Protein AF-C9SJ85-F1 (afdb_monomer)

Foldseek 3Di:
DDDDDPPDPDPDDAPDPGDDDADPVRPDDPPPDDDDLVNVQVVVVVCVVLQQFAFDAPVVVSDTDFPCCVVDPSCPRTGDDNVVSNVVVVVPPDDDPPVPDPPDDDD

Secondary structure (DSSP, 8-state):
-PPPP------SPPPTTS-----TTTSS--TTS---HHHHHHHHHHHHHHTSS-EEEEGGGTEEEETTTTTS-HHHHH---HHHHHHHHHTTT----TT--TT----

Sequence (107 aa):
MRAVANDTHSTLVPPDGGPTRLRPNEGLVCGDADVTLADVEMMVASLIAQGLMKGYIAHSSNRFAVLGATKRSPVVAGWPTPWSAIHERKYHEGDVDLEDVPGWVKG

InterPro dom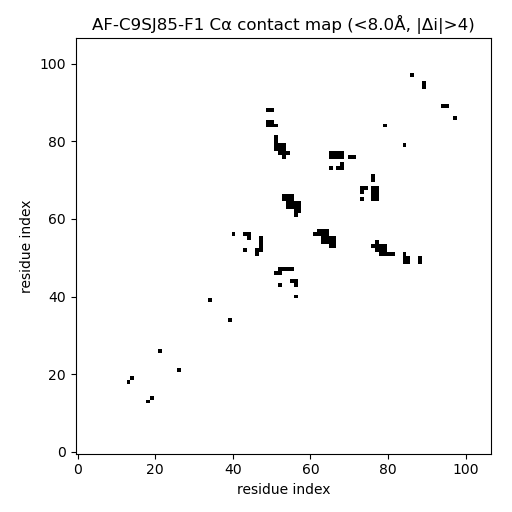ains:
  IPR036388 Winged helix-like DNA-binding domain superfamily [G3DSA:1.10.10.10] (24-77)

Structure (mmCIF, N/CA/C/O backbone):
data_AF-C9SJ85-F1
#
_entry.id   AF-C9SJ85-F1
#
loop_
_atom_site.group_PDB
_atom_site.id
_atom_site.type_symbol
_atom_site.label_atom_id
_atom_site.label_alt_id
_atom_site.label_comp_id
_atom_site.label_asym_id
_atom_site.label_entity_id
_atom_site.label_seq_id
_atom_site.pdbx_PDB_ins_code
_atom_site.Cartn_x
_atom_site.Cartn_y
_atom_site.Cartn_z
_atom_site.occupancy
_atom_site.B_iso_or_equiv
_atom_site.auth_seq_id
_atom_site.auth_comp_id
_atom_site.auth_asym_id
_atom_site.auth_atom_id
_atom_site.pdbx_PDB_model_num
ATOM 1 N N . MET A 1 1 ? 4.111 -24.502 -34.419 1.00 39.53 1 MET A N 1
ATOM 2 C CA . MET A 1 1 ? 4.244 -25.375 -33.230 1.00 39.53 1 MET A CA 1
ATOM 3 C C . MET A 1 1 ? 2.859 -25.843 -32.807 1.00 39.53 1 MET A C 1
ATOM 5 O O . MET A 1 1 ? 2.004 -25.002 -32.566 1.00 39.53 1 MET A O 1
ATOM 9 N N . ARG A 1 2 ? 2.607 -27.156 -32.789 1.00 33.41 2 ARG A N 1
ATOM 10 C CA . ARG A 1 2 ? 1.342 -27.748 -32.323 1.00 33.41 2 ARG A CA 1
ATOM 11 C C . ARG A 1 2 ? 1.489 -27.999 -30.820 1.00 33.41 2 ARG A C 1
ATOM 13 O O . ARG A 1 2 ? 2.383 -28.742 -30.436 1.00 33.41 2 ARG A O 1
ATOM 20 N N . ALA A 1 3 ? 0.682 -27.339 -29.989 1.00 43.03 3 ALA A N 1
ATOM 21 C CA . ALA A 1 3 ? 0.691 -27.582 -28.548 1.00 43.03 3 ALA A CA 1
ATOM 22 C C . ALA A 1 3 ? 0.240 -29.025 -28.283 1.00 43.03 3 ALA A C 1
ATOM 24 O O . ALA A 1 3 ? -0.805 -29.450 -28.781 1.00 43.03 3 ALA A O 1
ATOM 25 N N . VAL A 1 4 ? 1.069 -29.772 -27.560 1.00 43.66 4 VAL A N 1
ATOM 26 C CA . VAL A 1 4 ? 0.769 -31.125 -27.093 1.00 43.66 4 VAL A CA 1
ATOM 27 C C . VAL A 1 4 ? -0.193 -30.972 -25.916 1.00 43.66 4 VAL A C 1
ATOM 29 O O . VAL A 1 4 ? 0.123 -30.261 -24.964 1.00 43.66 4 VAL A O 1
ATOM 32 N N . ALA A 1 5 ? -1.386 -31.558 -26.010 1.00 49.53 5 ALA A N 1
ATOM 33 C CA . ALA A 1 5 ? -2.320 -31.589 -24.892 1.00 49.53 5 ALA A CA 1
ATOM 34 C C . ALA A 1 5 ? -1.737 -32.500 -23.805 1.00 49.53 5 ALA A C 1
ATOM 36 O O . ALA A 1 5 ? -1.379 -33.644 -24.083 1.00 49.53 5 ALA A O 1
ATOM 37 N N . ASN A 1 6 ? -1.585 -31.968 -22.595 1.00 49.94 6 ASN A N 1
ATOM 38 C CA . ASN A 1 6 ? -1.154 -32.742 -21.441 1.00 49.94 6 ASN A CA 1
ATOM 39 C C . ASN A 1 6 ? -2.409 -33.422 -20.868 1.00 49.94 6 ASN A C 1
ATOM 41 O O . ASN A 1 6 ? -3.142 -32.810 -20.096 1.00 49.94 6 ASN A O 1
ATOM 45 N N . ASP A 1 7 ? -2.6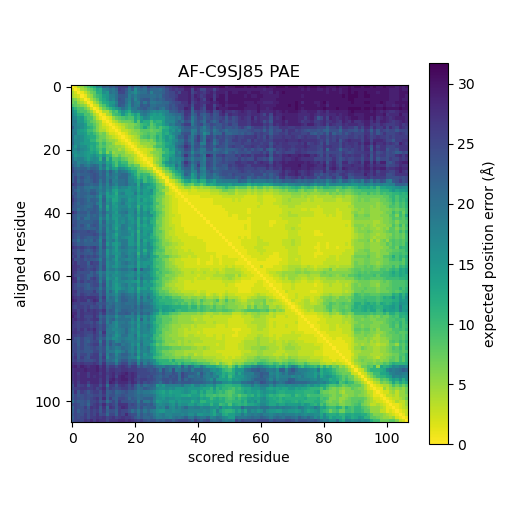97 -34.647 -21.319 1.00 53.56 7 ASP A N 1
ATOM 46 C CA . ASP A 1 7 ? -3.828 -35.481 -20.869 1.00 53.56 7 ASP A CA 1
ATOM 47 C C . ASP A 1 7 ? -3.559 -36.068 -19.471 1.00 53.56 7 ASP A C 1
ATOM 49 O O . ASP A 1 7 ? -3.511 -37.276 -19.244 1.00 53.56 7 ASP A O 1
ATOM 53 N N . THR A 1 8 ? -3.359 -35.189 -18.495 1.00 54.06 8 THR A N 1
ATOM 54 C CA . THR A 1 8 ? -3.380 -35.546 -17.076 1.00 54.06 8 THR A CA 1
ATOM 55 C C . THR A 1 8 ? -4.697 -35.061 -16.492 1.00 54.06 8 THR A C 1
ATOM 57 O O . THR A 1 8 ? -5.004 -33.877 -16.615 1.00 54.06 8 THR A O 1
ATOM 60 N N . HIS A 1 9 ? -5.467 -35.963 -15.871 1.00 55.09 9 HIS A N 1
ATOM 61 C CA . HIS A 1 9 ? -6.718 -35.656 -15.167 1.00 55.09 9 HIS A CA 1
ATOM 62 C C . HIS A 1 9 ? -6.538 -34.407 -14.285 1.00 55.09 9 HIS A C 1
ATOM 64 O O . HIS A 1 9 ? -5.885 -34.460 -13.244 1.00 55.09 9 HIS A O 1
ATOM 70 N N . SER A 1 10 ? -7.075 -33.271 -14.735 1.00 56.97 10 SER A N 1
ATOM 71 C CA . SER A 1 10 ? -6.997 -32.006 -14.006 1.00 56.97 10 SER A CA 1
ATOM 72 C C . SER A 1 10 ? -7.861 -32.097 -12.750 1.00 56.97 10 SER A C 1
ATOM 74 O O . SER A 1 10 ? -9.031 -32.465 -12.829 1.00 56.97 10 SER A O 1
ATOM 76 N N . THR A 1 11 ? -7.294 -31.758 -11.592 1.00 59.75 11 THR A N 1
ATOM 77 C CA . THR A 1 11 ? -8.015 -31.617 -10.314 1.00 59.75 11 THR A CA 1
ATOM 78 C C . THR A 1 11 ? -8.715 -30.266 -10.171 1.00 59.75 11 THR A C 1
ATOM 80 O O . THR A 1 11 ? -9.377 -30.022 -9.165 1.00 59.75 11 THR A O 1
ATOM 83 N N . LEU A 1 12 ? -8.573 -29.377 -11.157 1.00 57.50 12 LEU A N 1
ATOM 84 C CA . LEU A 1 12 ? -9.235 -28.079 -11.166 1.00 57.50 12 LEU A CA 1
ATOM 85 C C . LEU A 1 12 ? -10.671 -28.229 -11.664 1.00 57.50 12 LEU A C 1
ATOM 87 O O . LEU A 1 12 ? -10.920 -28.900 -12.668 1.00 57.50 12 LEU A O 1
ATOM 91 N N . VAL A 1 13 ? -11.603 -27.572 -10.975 1.00 63.62 13 VAL A N 1
ATOM 92 C CA . VAL A 1 13 ? -12.996 -27.476 -11.418 1.00 63.62 13 VAL A CA 1
ATOM 93 C C . VAL A 1 13 ? -13.013 -26.739 -12.765 1.00 63.62 13 VAL A C 1
ATOM 95 O O . VAL A 1 13 ? -12.430 -25.656 -12.861 1.00 63.62 13 VAL A O 1
ATOM 98 N N . PRO A 1 14 ? -13.604 -27.321 -13.826 1.00 64.19 14 PRO A N 1
ATOM 99 C CA . PRO A 1 14 ? -13.718 -26.636 -15.106 1.00 64.19 14 PRO A CA 1
ATOM 100 C C . PRO A 1 14 ? -14.613 -25.394 -14.962 1.00 64.19 14 PRO A C 1
ATOM 102 O O . PRO A 1 14 ? -15.537 -25.415 -14.150 1.00 64.19 14 PRO A O 1
ATOM 105 N N . PRO A 1 15 ? -14.365 -24.329 -15.744 1.00 66.81 15 PRO A N 1
ATOM 106 C CA . PRO A 1 15 ? -15.202 -23.135 -15.704 1.00 66.81 15 PRO A CA 1
ATOM 107 C C . PRO A 1 15 ? -16.627 -23.458 -16.173 1.00 66.81 15 PRO A C 1
ATOM 109 O O . PRO A 1 15 ? -16.839 -24.423 -16.921 1.00 66.81 15 PRO A O 1
ATOM 112 N N . ASP A 1 16 ? -17.598 -22.646 -15.753 1.00 66.31 16 ASP A N 1
ATOM 113 C CA . ASP A 1 16 ? -18.998 -22.792 -16.156 1.00 66.31 16 ASP A CA 1
ATOM 114 C C . ASP A 1 16 ? -19.104 -22.728 -17.691 1.00 66.31 16 ASP A C 1
ATOM 116 O O . ASP A 1 16 ? -18.889 -21.690 -18.313 1.00 66.31 16 ASP A O 1
ATOM 120 N N . GLY A 1 17 ? -19.380 -23.876 -18.323 1.00 74.19 17 GLY A N 1
ATOM 121 C CA . GLY A 1 17 ? -19.399 -24.030 -19.787 1.00 74.19 17 GLY A CA 1
ATOM 122 C C . GLY A 1 17 ? -18.313 -24.940 -20.381 1.00 74.19 17 GLY A C 1
ATOM 123 O O . GLY A 1 17 ? -18.358 -25.227 -21.577 1.00 74.19 17 GLY A O 1
ATOM 124 N N . GLY A 1 18 ? -17.389 -25.466 -19.570 1.00 73.25 18 GLY A N 1
ATOM 125 C CA . GLY A 1 18 ? -16.386 -26.453 -19.988 1.00 73.25 18 GLY A CA 1
ATOM 126 C C . GLY A 1 18 ? -15.046 -25.851 -20.443 1.00 73.25 18 GLY A C 1
ATOM 127 O O . GLY A 1 18 ? -14.818 -24.653 -20.312 1.00 73.25 18 GLY A O 1
ATOM 128 N N . PRO A 1 19 ? -14.101 -26.670 -20.942 1.00 69.06 19 PRO A N 1
ATOM 129 C CA . PRO A 1 19 ? -12.738 -26.223 -21.229 1.00 69.06 19 PRO A CA 1
ATOM 130 C C . PRO A 1 19 ? -12.683 -25.172 -22.351 1.00 69.06 19 PRO A C 1
ATOM 132 O O . PRO A 1 19 ? -12.823 -25.497 -23.531 1.00 69.06 19 PRO A O 1
ATOM 135 N N . THR A 1 20 ? -12.419 -23.914 -21.997 1.00 66.81 20 THR A N 1
ATOM 136 C CA . THR A 1 20 ? -12.277 -22.818 -22.967 1.00 66.81 20 THR A CA 1
ATOM 137 C C . THR A 1 20 ? -10.811 -22.615 -23.338 1.00 66.81 20 THR A C 1
ATOM 139 O O . THR A 1 20 ? -9.948 -22.432 -22.479 1.00 66.81 20 THR A O 1
ATOM 142 N N . ARG A 1 21 ? -10.505 -22.621 -24.641 1.00 65.06 21 ARG A N 1
ATOM 143 C CA . ARG A 1 21 ? -9.169 -22.2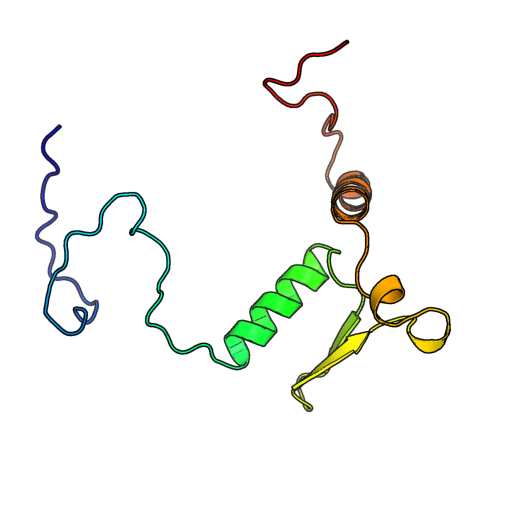77 -25.142 1.00 65.06 21 ARG A CA 1
ATOM 144 C C . ARG A 1 21 ? -8.996 -20.760 -25.128 1.00 65.06 21 ARG A C 1
ATOM 146 O O . ARG A 1 21 ? -9.381 -20.089 -26.081 1.00 65.06 21 ARG A O 1
ATOM 153 N N . LEU A 1 22 ? -8.395 -20.255 -24.058 1.00 65.50 22 LEU A N 1
ATOM 154 C CA . LEU A 1 22 ? -8.077 -18.838 -23.901 1.00 65.50 22 LEU A CA 1
ATOM 155 C C . LEU A 1 22 ? -6.992 -18.415 -24.901 1.00 65.50 22 LEU A C 1
ATOM 157 O O . LEU A 1 22 ? -6.038 -19.154 -25.181 1.00 65.50 22 LEU A O 1
ATOM 161 N N . ARG A 1 23 ? -7.141 -17.220 -25.465 1.00 59.78 23 ARG A N 1
ATOM 162 C CA . ARG A 1 23 ? -6.097 -16.558 -26.253 1.00 59.78 23 ARG A CA 1
ATOM 163 C C . ARG A 1 23 ? -4.944 -16.113 -25.335 1.00 59.78 23 ARG A C 1
ATOM 165 O O . ARG A 1 23 ? -5.130 -15.988 -24.129 1.00 59.78 23 ARG A O 1
ATOM 172 N N . PRO A 1 24 ? -3.745 -15.817 -25.868 1.00 55.69 24 PRO A N 1
ATOM 173 C CA . PRO A 1 24 ? -2.615 -15.346 -25.054 1.00 55.69 24 PRO A CA 1
ATOM 174 C C . PRO A 1 24 ? -2.894 -14.077 -24.229 1.00 55.69 24 PRO A C 1
ATOM 176 O O . PRO A 1 24 ? -2.276 -13.882 -23.193 1.00 55.69 24 PRO A O 1
ATOM 179 N N . ASN A 1 25 ? -3.828 -13.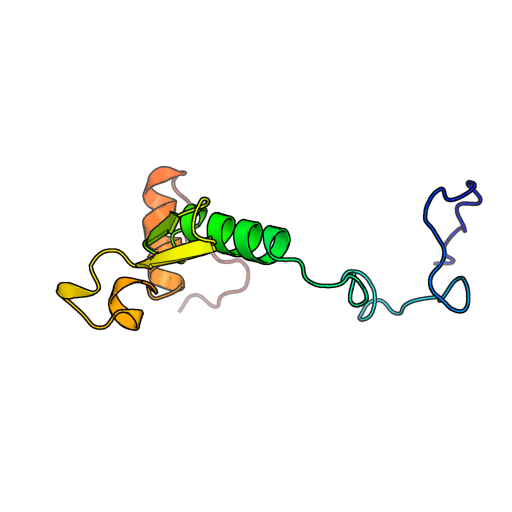231 -24.670 1.00 53.25 25 ASN A N 1
ATOM 180 C CA . ASN A 1 25 ? -4.301 -12.037 -23.957 1.00 53.25 25 ASN A CA 1
ATOM 181 C C . ASN A 1 25 ? -5.461 -12.315 -22.980 1.00 53.25 25 ASN A C 1
ATOM 183 O O . ASN A 1 25 ? -5.935 -11.398 -22.322 1.00 53.25 25 ASN A O 1
ATOM 187 N N . GLU A 1 26 ? -5.932 -13.557 -22.925 1.00 56.66 26 GLU A N 1
ATOM 188 C CA . GLU A 1 26 ? -7.004 -14.042 -22.050 1.00 56.66 26 GLU A CA 1
ATOM 189 C C . GLU A 1 26 ? -6.451 -15.025 -20.997 1.00 56.66 26 GLU A C 1
ATOM 191 O O . GLU A 1 26 ? -7.191 -15.509 -20.150 1.00 56.66 26 GLU A O 1
ATOM 196 N N . GLY A 1 27 ? -5.150 -15.343 -21.041 1.00 54.62 27 GLY A N 1
ATOM 197 C CA . GLY A 1 27 ? -4.482 -16.255 -20.117 1.00 54.62 27 GLY A CA 1
ATOM 198 C C . GLY A 1 27 ? -3.760 -15.505 -18.998 1.00 54.62 27 GLY A C 1
ATOM 199 O O . GLY A 1 2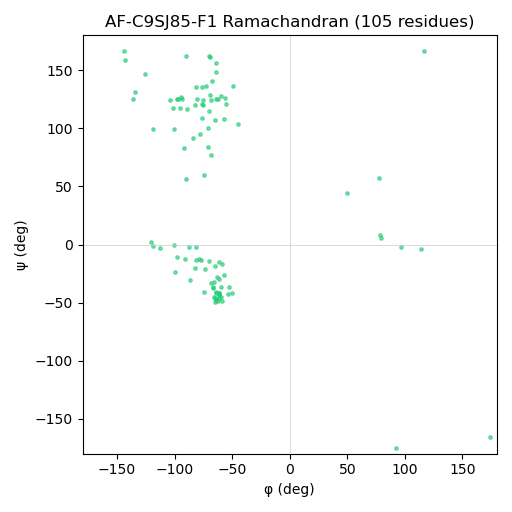7 ? -2.896 -14.681 -19.274 1.00 54.62 27 GLY A O 1
ATOM 200 N N . LEU A 1 28 ? -4.084 -15.862 -17.751 1.00 58.00 28 LEU A N 1
ATOM 201 C CA . LEU A 1 28 ? -3.618 -15.274 -16.483 1.00 58.00 28 LEU A CA 1
ATOM 202 C C . LEU A 1 28 ? -4.268 -13.940 -16.066 1.00 58.00 28 LEU A C 1
ATOM 204 O O . LEU A 1 28 ? -3.596 -12.980 -15.711 1.00 58.00 28 LEU A O 1
ATOM 208 N N . VAL A 1 29 ? -5.593 -13.943 -15.942 1.00 52.56 29 VAL A N 1
ATOM 209 C CA . VAL A 1 29 ? -6.254 -13.386 -14.752 1.00 52.56 29 VAL A CA 1
ATOM 210 C C . VAL A 1 29 ? -7.343 -14.388 -14.386 1.00 52.56 29 VAL A C 1
ATOM 212 O O . VAL A 1 29 ? -8.149 -14.750 -15.239 1.00 52.56 29 VAL A O 1
ATOM 215 N N . CYS A 1 30 ? -7.356 -14.880 -13.148 1.00 53.06 30 CYS A N 1
ATOM 216 C CA . CYS A 1 30 ? -8.533 -15.551 -12.602 1.00 53.06 30 CYS A CA 1
ATOM 217 C C . CYS A 1 30 ? -9.623 -14.477 -12.437 1.00 53.06 30 CYS A C 1
ATOM 219 O O . CYS A 1 30 ? -9.769 -13.902 -11.366 1.00 53.06 30 CYS A O 1
ATOM 221 N N . GLY A 1 31 ? -10.258 -14.084 -13.544 1.00 53.78 31 GLY A N 1
ATOM 222 C CA . GLY A 1 31 ? -11.184 -12.950 -13.604 1.00 53.78 31 GLY A CA 1
ATOM 223 C C . GLY A 1 31 ? -12.567 -13.249 -13.031 1.00 53.78 31 GLY A C 1
ATOM 224 O O . GLY A 1 31 ? -13.310 -12.311 -12.774 1.00 53.78 31 GLY A O 1
ATOM 225 N N . ASP A 1 32 ? -12.873 -14.530 -12.803 1.00 58.22 32 ASP A N 1
ATOM 226 C CA . ASP A 1 32 ? -14.149 -14.997 -12.245 1.00 58.22 32 ASP A CA 1
ATOM 227 C C . ASP A 1 32 ? -14.068 -15.322 -10.744 1.00 58.22 32 ASP A C 1
ATOM 229 O O . ASP A 1 32 ? -15.062 -15.730 -10.148 1.00 58.22 32 ASP A O 1
ATOM 233 N N . ALA A 1 33 ? -12.899 -15.174 -10.105 1.00 65.31 33 ALA A N 1
ATOM 234 C CA . ALA A 1 33 ? -12.818 -15.320 -8.656 1.00 65.31 33 ALA A CA 1
ATOM 235 C C . ALA A 1 33 ? -13.397 -14.079 -7.974 1.00 65.31 33 ALA A C 1
ATOM 237 O O . ALA A 1 33 ? -12.930 -12.959 -8.200 1.00 65.31 33 ALA A O 1
ATOM 238 N N . ASP A 1 34 ? -14.379 -14.296 -7.102 1.00 77.50 34 ASP A N 1
ATOM 239 C CA . ASP A 1 34 ? -14.903 -13.245 -6.240 1.00 77.50 34 ASP A CA 1
ATOM 240 C C . ASP A 1 34 ? -13.770 -12.633 -5.409 1.00 77.50 34 ASP A C 1
ATOM 242 O O . ASP A 1 34 ? -13.039 -13.332 -4.705 1.00 77.50 34 ASP A O 1
ATOM 246 N N . VAL A 1 35 ? -13.639 -11.307 -5.474 1.00 81.88 35 VAL A N 1
ATOM 247 C CA . VAL A 1 35 ? -12.649 -10.574 -4.683 1.00 81.88 35 VAL A CA 1
ATOM 248 C C . VAL A 1 35 ? -13.067 -10.603 -3.217 1.00 81.88 35 VAL A C 1
ATOM 250 O O . VAL A 1 35 ? -14.075 -10.005 -2.830 1.00 81.88 35 VAL A O 1
ATOM 253 N N . THR A 1 36 ? -12.271 -11.261 -2.380 1.00 87.94 36 THR A N 1
ATOM 254 C CA . THR A 1 36 ? -12.501 -11.320 -0.936 1.00 87.94 36 THR A CA 1
ATOM 255 C C . THR A 1 36 ? -11.792 -10.175 -0.208 1.00 87.94 36 THR A C 1
ATOM 257 O O . THR A 1 36 ? -10.851 -9.558 -0.712 1.00 87.94 36 THR A O 1
ATOM 260 N N . LEU A 1 37 ? -12.198 -9.897 1.037 1.00 89.44 37 LEU A N 1
ATOM 261 C CA . LEU A 1 37 ? -11.471 -8.946 1.889 1.00 89.44 37 LEU A CA 1
ATOM 262 C C . LEU A 1 37 ? -10.029 -9.393 2.168 1.00 89.44 37 LEU A C 1
ATOM 264 O O . LEU A 1 37 ? -9.160 -8.538 2.307 1.00 89.44 37 LEU A O 1
ATOM 268 N N . ALA A 1 38 ? -9.768 -10.703 2.200 1.00 89.56 38 ALA A N 1
ATOM 269 C CA . ALA A 1 38 ? -8.418 -11.235 2.360 1.00 89.56 38 ALA A CA 1
ATOM 270 C C . ALA A 1 38 ? -7.537 -10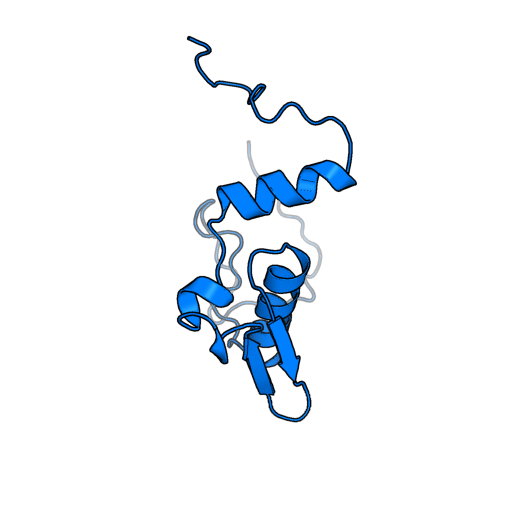.917 1.140 1.00 89.56 38 ALA A C 1
ATOM 272 O O . ALA A 1 38 ? -6.365 -10.585 1.307 1.00 89.56 38 ALA A O 1
ATOM 273 N N . ASP A 1 39 ? -8.106 -10.934 -0.071 1.00 89.38 39 ASP A N 1
ATOM 274 C CA . ASP A 1 39 ? -7.390 -10.538 -1.289 1.00 89.38 39 ASP A CA 1
ATOM 275 C C . ASP A 1 39 ? -7.033 -9.053 -1.253 1.00 89.38 39 ASP A C 1
ATOM 277 O O . ASP A 1 39 ? -5.891 -8.678 -1.520 1.00 89.38 39 ASP A O 1
ATOM 281 N N . VAL A 1 40 ? -7.983 -8.202 -0.852 1.00 92.25 40 VAL A N 1
ATOM 282 C CA . VAL A 1 40 ? -7.736 -6.763 -0.671 1.00 92.25 40 VAL A CA 1
ATOM 283 C C . VAL A 1 40 ? -6.647 -6.532 0.374 1.00 92.25 40 VAL A C 1
ATOM 285 O O . VAL A 1 40 ? -5.730 -5.742 0.150 1.00 92.25 40 VAL A O 1
ATOM 288 N N . GLU A 1 41 ? -6.718 -7.231 1.502 1.00 94.56 41 GLU A N 1
ATOM 289 C CA . GLU A 1 41 ? -5.741 -7.125 2.579 1.00 94.56 41 GLU A CA 1
ATOM 290 C C . GLU A 1 41 ? -4.338 -7.537 2.125 1.00 94.56 41 GLU A C 1
ATOM 292 O O . GLU A 1 41 ? -3.376 -6.806 2.360 1.00 94.56 41 GLU A O 1
ATOM 297 N N . MET A 1 42 ? -4.223 -8.659 1.413 1.00 94.25 42 MET A N 1
ATOM 298 C CA . MET A 1 42 ? -2.971 -9.147 0.839 1.00 94.25 42 MET A CA 1
ATOM 299 C C . MET A 1 42 ? -2.386 -8.152 -0.170 1.00 94.25 42 MET A C 1
ATOM 301 O O . MET A 1 42 ? -1.188 -7.859 -0.127 1.00 94.25 42 MET A O 1
ATOM 305 N N . MET A 1 43 ? -3.223 -7.579 -1.03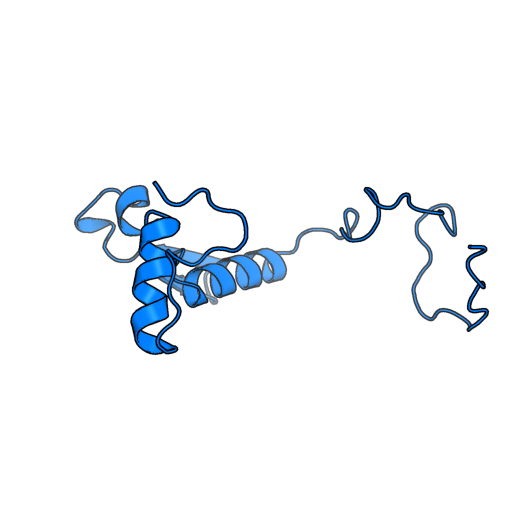9 1.00 94.94 43 MET A N 1
ATOM 306 C CA . MET A 1 43 ? -2.794 -6.551 -1.989 1.00 94.94 43 MET A CA 1
ATOM 307 C C . MET A 1 43 ? -2.280 -5.307 -1.260 1.00 94.94 43 MET A C 1
ATOM 309 O O . MET A 1 43 ? -1.168 -4.853 -1.533 1.00 94.94 43 MET A O 1
ATOM 313 N N . VAL A 1 44 ? -3.015 -4.793 -0.271 1.00 95.88 44 VAL A N 1
ATOM 314 C CA . VAL A 1 44 ? -2.574 -3.642 0.536 1.00 95.88 44 VAL A CA 1
ATOM 315 C C . VAL A 1 44 ? -1.284 -3.962 1.300 1.00 95.88 44 VAL A C 1
ATOM 317 O O . VAL A 1 44 ? -0.370 -3.139 1.320 1.00 95.88 44 VAL A O 1
ATOM 320 N N . ALA A 1 45 ? -1.158 -5.160 1.875 1.00 95.69 45 ALA A N 1
ATOM 321 C CA . ALA A 1 45 ? 0.042 -5.590 2.590 1.00 95.69 45 ALA A CA 1
ATOM 322 C C . ALA A 1 45 ? 1.264 -5.619 1.662 1.00 95.69 45 ALA A C 1
ATOM 324 O O . ALA A 1 45 ? 2.335 -5.134 2.034 1.00 95.69 45 ALA A O 1
ATOM 325 N N . SER A 1 46 ? 1.096 -6.119 0.434 1.00 95.44 46 SER A N 1
ATOM 326 C CA . SER A 1 46 ? 2.162 -6.137 -0.570 1.00 95.44 46 SER A CA 1
ATOM 327 C C . SER A 1 46 ? 2.605 -4.728 -0.977 1.00 95.44 46 SER A C 1
ATOM 329 O O . SER A 1 46 ? 3.805 -4.466 -1.047 1.00 95.44 46 SER A O 1
ATOM 331 N N . LEU A 1 47 ? 1.667 -3.791 -1.146 1.00 95.38 47 LEU A N 1
ATOM 332 C CA . LEU A 1 47 ? 1.971 -2.398 -1.479 1.00 95.38 47 LEU A CA 1
ATOM 333 C C . LEU A 1 47 ? 2.703 -1.684 -0.337 1.00 95.38 47 LEU A C 1
ATOM 335 O O . LEU A 1 47 ? 3.628 -0.908 -0.589 1.00 95.38 47 LEU A O 1
ATOM 339 N N . ILE A 1 48 ? 2.342 -1.976 0.916 1.00 94.06 48 ILE A N 1
ATOM 340 C CA . ILE A 1 48 ? 3.069 -1.483 2.094 1.00 94.06 48 ILE A CA 1
ATOM 341 C C . ILE A 1 48 ? 4.493 -2.052 2.111 1.00 94.06 48 ILE A C 1
ATOM 343 O O . ILE A 1 48 ? 5.452 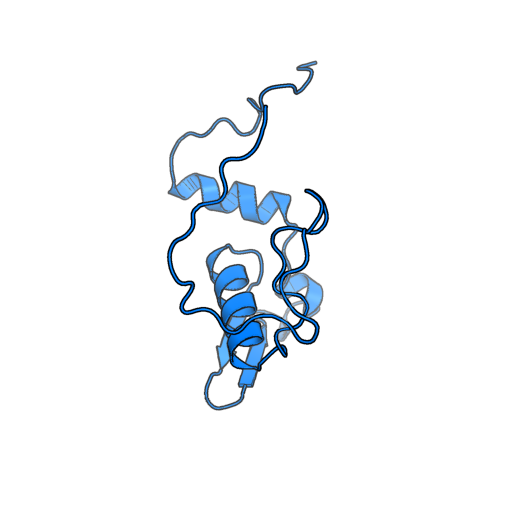-1.294 2.240 1.00 94.06 48 ILE A O 1
ATOM 347 N N . ALA A 1 49 ? 4.653 -3.364 1.911 1.00 92.00 49 ALA A N 1
ATOM 348 C CA . ALA A 1 49 ? 5.963 -4.020 1.870 1.00 92.00 49 ALA A CA 1
ATOM 349 C C . ALA A 1 49 ? 6.847 -3.526 0.709 1.00 92.00 49 ALA A C 1
ATOM 351 O O . ALA A 1 49 ? 8.076 -3.540 0.797 1.00 92.00 49 ALA A O 1
ATOM 352 N N . GLN A 1 50 ? 6.236 -3.077 -0.388 1.00 91.50 50 GLN A N 1
ATOM 353 C CA . GLN A 1 50 ? 6.923 -2.456 -1.520 1.00 91.50 50 GLN A CA 1
ATOM 354 C C . GLN A 1 50 ? 7.297 -0.988 -1.283 1.00 91.50 50 GLN A C 1
ATOM 356 O O . GLN A 1 50 ? 8.096 -0.449 -2.043 1.00 91.50 50 GLN A O 1
ATOM 361 N N . GLY A 1 51 ? 6.766 -0.349 -0.237 1.00 91.69 51 GLY A N 1
ATOM 362 C CA . GLY A 1 51 ? 6.945 1.082 0.020 1.00 91.69 51 GLY A CA 1
ATOM 363 C C . GLY A 1 51 ? 6.048 1.979 -0.839 1.00 91.69 51 GLY A C 1
ATOM 364 O O . GLY A 1 51 ? 6.191 3.199 -0.796 1.00 91.69 51 GLY A O 1
ATOM 365 N N . LEU A 1 52 ? 5.107 1.399 -1.591 1.00 94.00 52 LEU A N 1
ATOM 366 C CA . LEU A 1 52 ? 4.143 2.115 -2.435 1.00 94.00 52 LEU A CA 1
ATOM 367 C C . LEU A 1 52 ? 2.938 2.644 -1.645 1.00 94.00 52 LEU A C 1
ATOM 369 O O . LEU A 1 52 ? 2.191 3.479 -2.149 1.00 94.00 52 LEU A O 1
ATOM 373 N N . MET A 1 53 ? 2.758 2.187 -0.404 1.00 95.31 53 MET A N 1
ATOM 374 C CA . MET A 1 53 ? 1.788 2.725 0.549 1.00 95.31 53 MET A CA 1
ATOM 375 C C . MET A 1 53 ? 2.434 2.904 1.927 1.00 95.31 53 MET A C 1
ATOM 377 O O . MET A 1 53 ? 3.066 1.993 2.454 1.00 95.31 53 MET A O 1
ATOM 381 N N . LYS A 1 54 ? 2.257 4.078 2.541 1.00 93.88 54 LYS A N 1
ATOM 382 C CA . LYS A 1 54 ? 2.794 4.414 3.869 1.00 93.88 54 LYS A CA 1
ATOM 383 C C . LYS A 1 54 ? 1.709 4.277 4.931 1.00 93.88 54 LYS A C 1
ATOM 385 O O . LYS A 1 54 ? 0.882 5.171 5.128 1.00 93.88 54 LYS A O 1
ATOM 390 N N . GLY A 1 55 ? 1.721 3.154 5.636 1.00 94.06 55 GLY A N 1
ATOM 391 C CA . GLY A 1 55 ? 0.712 2.856 6.642 1.00 94.06 55 GLY A CA 1
ATOM 392 C C . GLY A 1 55 ? 0.830 1.457 7.221 1.00 94.06 55 GLY A C 1
ATOM 393 O O . GLY A 1 55 ? 1.837 0.780 7.034 1.00 94.06 55 GLY A O 1
ATOM 394 N N . TYR A 1 56 ? -0.220 1.032 7.913 1.00 95.19 56 TYR A N 1
ATOM 395 C CA . TYR A 1 56 ? -0.371 -0.334 8.407 1.00 95.19 56 TYR A CA 1
ATOM 396 C C . TYR A 1 56 ? -1.829 -0.787 8.312 1.00 95.19 56 TYR A C 1
ATOM 398 O O . TYR A 1 56 ? -2.751 0.031 8.238 1.00 95.19 56 TYR A O 1
ATOM 406 N N . ILE A 1 57 ? -2.032 -2.102 8.315 1.00 96.06 57 ILE A N 1
ATOM 407 C CA . ILE A 1 57 ? -3.355 -2.725 8.313 1.00 96.06 57 ILE A CA 1
ATOM 408 C C . ILE A 1 57 ? -3.751 -3.016 9.761 1.00 96.06 57 ILE A C 1
ATOM 410 O O . ILE A 1 57 ? -3.027 -3.674 10.502 1.00 96.06 57 ILE A O 1
ATOM 414 N N . ALA A 1 58 ? -4.912 -2.520 10.175 1.00 95.31 58 ALA A N 1
ATOM 415 C CA . ALA A 1 58 ? -5.527 -2.852 11.450 1.00 95.31 58 ALA A CA 1
ATOM 416 C C . ALA A 1 58 ? -6.479 -4.042 11.257 1.00 95.31 58 ALA A C 1
ATOM 418 O O . ALA A 1 58 ? -7.688 -3.847 11.095 1.00 95.31 58 ALA A O 1
ATOM 419 N N . HIS A 1 59 ? -5.919 -5.258 11.281 1.00 91.62 59 HIS A N 1
ATOM 420 C CA . HIS A 1 59 ? -6.603 -6.526 10.971 1.00 91.62 59 HIS A CA 1
ATOM 421 C C . HIS A 1 59 ? -7.930 -6.714 11.722 1.00 91.62 59 HIS A C 1
ATOM 423 O O . HIS A 1 59 ? -8.936 -7.082 11.133 1.00 91.62 59 HIS A O 1
ATOM 429 N N . SER A 1 60 ? -7.980 -6.367 13.012 1.00 92.38 60 SER A N 1
ATOM 430 C CA . SER A 1 60 ? -9.196 -6.494 13.833 1.00 92.38 60 SER A CA 1
ATOM 431 C C . SER A 1 60 ? -10.355 -5.597 13.386 1.00 92.38 60 SER A C 1
ATOM 433 O O . SER A 1 60 ? -11.497 -5.826 13.775 1.00 92.38 60 SER A O 1
ATOM 435 N N . SER A 1 61 ? -10.068 -4.560 12.600 1.00 92.88 61 SER A N 1
ATOM 436 C CA . SER A 1 61 ? -11.039 -3.551 12.172 1.00 92.88 61 SER A CA 1
ATOM 437 C C . SER A 1 61 ? -11.232 -3.487 10.658 1.00 92.88 61 SER A C 1
ATOM 439 O O . SER A 1 61 ? -12.040 -2.677 10.208 1.00 92.88 61 SER A O 1
ATOM 441 N N . ASN A 1 62 ? -10.503 -4.304 9.884 1.00 91.12 62 ASN A N 1
ATOM 442 C CA . ASN A 1 62 ? -10.468 -4.268 8.417 1.00 91.12 62 ASN A CA 1
ATOM 443 C C . ASN A 1 62 ? -10.229 -2.853 7.861 1.00 91.12 62 ASN A C 1
ATOM 445 O O . ASN A 1 62 ? -10.921 -2.392 6.953 1.00 91.12 62 ASN A O 1
ATOM 449 N N . ARG A 1 63 ? -9.273 -2.120 8.446 1.00 93.75 63 ARG A N 1
ATOM 450 C CA . ARG A 1 63 ? -8.940 -0.747 8.039 1.00 93.75 63 ARG A CA 1
ATOM 451 C C . ARG A 1 63 ? -7.466 -0.599 7.722 1.00 93.75 63 ARG A C 1
ATOM 453 O O . ARG A 1 63 ? -6.612 -1.173 8.388 1.00 93.75 63 ARG A O 1
ATOM 460 N N . PHE A 1 64 ? -7.184 0.264 6.756 1.00 94.88 64 PHE A N 1
ATOM 461 C CA . PHE A 1 64 ? -5.844 0.756 6.479 1.00 94.88 64 PHE A CA 1
ATOM 462 C C . PHE A 1 64 ? -5.643 2.118 7.151 1.00 94.88 64 PHE A C 1
ATOM 464 O O . PHE A 1 64 ? -6.425 3.049 6.940 1.00 94.88 64 PHE A O 1
ATOM 471 N N . ALA A 1 65 ? -4.602 2.231 7.970 1.00 95.00 65 ALA A N 1
ATOM 472 C CA . ALA A 1 65 ? -4.240 3.458 8.662 1.00 95.00 65 ALA A CA 1
ATOM 473 C C . ALA A 1 65 ? -3.068 4.141 7.950 1.00 95.00 65 ALA A C 1
ATOM 475 O O . ALA A 1 65 ? -1.961 3.603 7.894 1.00 95.00 65 ALA A O 1
ATOM 476 N N . VAL A 1 66 ? -3.307 5.351 7.442 1.00 95.25 66 VAL A N 1
ATOM 477 C CA . VAL A 1 66 ? -2.283 6.167 6.779 1.00 95.25 66 VAL A CA 1
ATOM 478 C C . VAL A 1 66 ? -1.421 6.879 7.816 1.00 95.25 66 VAL A C 1
ATOM 480 O O . VAL A 1 66 ? -1.918 7.644 8.648 1.00 95.25 66 VAL A O 1
ATOM 483 N N . LEU A 1 67 ? -0.107 6.685 7.736 1.00 91.69 67 LEU A N 1
ATOM 484 C CA . LEU A 1 67 ? 0.842 7.384 8.599 1.00 91.69 67 LEU A CA 1
ATOM 485 C C . LEU A 1 67 ? 1.036 8.831 8.128 1.00 91.69 67 LEU A C 1
ATOM 487 O O . LEU A 1 67 ? 1.206 9.101 6.945 1.00 91.69 67 LEU A O 1
ATOM 491 N N . GLY A 1 68 ? 1.038 9.784 9.062 1.00 88.25 68 GLY A N 1
ATOM 492 C CA . GLY A 1 68 ? 1.315 11.195 8.757 1.00 88.25 68 GLY A CA 1
ATOM 493 C C . GLY A 1 68 ? 0.148 11.989 8.156 1.00 88.25 68 GLY A C 1
ATOM 494 O O . GLY A 1 68 ? 0.326 13.168 7.847 1.00 88.25 68 GLY A O 1
ATOM 495 N N . ALA A 1 69 ? -1.049 11.399 8.066 1.00 89.06 69 ALA A N 1
ATOM 496 C CA . ALA A 1 69 ? -2.267 12.048 7.566 1.00 89.06 69 ALA A CA 1
ATOM 497 C C . ALA A 1 69 ? -2.729 13.273 8.388 1.00 89.06 69 ALA A C 1
ATOM 499 O O . ALA A 1 69 ? -3.545 14.059 7.926 1.00 89.06 69 ALA A O 1
ATOM 500 N N . THR A 1 70 ? -2.213 13.460 9.606 1.00 88.19 70 THR A N 1
ATOM 501 C CA . THR A 1 70 ? -2.467 14.661 10.420 1.00 88.19 70 THR A CA 1
ATOM 502 C C . THR A 1 70 ? -1.566 15.841 10.048 1.00 88.19 70 THR A C 1
ATOM 504 O O . THR A 1 70 ? -1.895 16.980 10.363 1.00 88.19 70 THR A O 1
ATOM 507 N N . LYS A 1 71 ? -0.425 15.587 9.389 1.00 87.94 71 LYS A N 1
ATOM 508 C CA . LYS A 1 71 ? 0.566 16.609 9.003 1.00 87.94 71 LYS A CA 1
ATOM 509 C C . LYS A 1 71 ? 0.445 17.038 7.538 1.00 87.94 71 LYS A C 1
ATOM 511 O O . LYS A 1 71 ? 0.912 18.113 7.177 1.00 87.94 71 LYS A O 1
ATOM 516 N N . ARG A 1 72 ? -0.121 16.185 6.683 1.00 87.44 72 ARG A N 1
ATOM 517 C CA . ARG A 1 72 ? -0.336 16.404 5.242 1.00 87.44 72 ARG A CA 1
ATOM 518 C C . ARG A 1 72 ? -1.661 15.767 4.835 1.00 87.44 72 ARG A C 1
ATOM 520 O O . ARG A 1 72 ? -2.184 14.943 5.574 1.00 87.44 72 ARG A O 1
ATOM 527 N N . SER A 1 73 ? -2.162 16.089 3.640 1.00 92.19 73 SER A N 1
ATOM 528 C CA . SER A 1 73 ? -3.295 15.359 3.053 1.00 92.19 73 SER A CA 1
ATOM 529 C C . SER A 1 73 ? -3.044 13.841 3.113 1.00 92.19 73 SER A C 1
ATOM 531 O O . SER A 1 73 ? -1.931 13.418 2.780 1.00 92.19 73 SER A O 1
ATOM 533 N N . PRO A 1 74 ? -4.040 13.017 3.496 1.00 89.62 74 PRO A N 1
ATOM 534 C CA . PRO A 1 74 ? -3.893 11.564 3.579 1.00 89.62 74 PRO A CA 1
ATOM 535 C C . PRO A 1 74 ? -3.346 10.938 2.294 1.00 89.62 74 PRO A C 1
ATOM 537 O O . PRO A 1 74 ? -2.526 10.030 2.357 1.00 89.62 74 PRO A O 1
ATOM 540 N N . VAL A 1 75 ? -3.734 11.464 1.128 1.00 91.38 75 VAL A N 1
ATOM 541 C CA . VAL A 1 75 ? -3.238 10.974 -0.166 1.00 91.38 75 VAL A CA 1
ATOM 542 C C . VAL A 1 75 ? -1.736 11.231 -0.300 1.00 91.38 75 VAL A C 1
ATOM 544 O O . VAL A 1 75 ? -0.970 10.319 -0.574 1.00 91.38 75 VAL A O 1
ATOM 547 N N . VAL A 1 76 ? -1.292 12.456 -0.017 1.00 90.50 76 VAL A N 1
ATOM 548 C CA . VAL A 1 76 ? 0.127 12.844 -0.120 1.00 90.50 76 VAL A CA 1
ATOM 549 C C . VAL A 1 76 ? 0.989 12.143 0.935 1.00 90.50 76 VAL A C 1
ATOM 551 O O . VAL A 1 76 ? 2.163 11.867 0.703 1.00 90.50 76 VAL A O 1
ATOM 554 N N . ALA A 1 77 ? 0.433 11.886 2.119 1.00 92.19 77 ALA A N 1
ATOM 555 C CA . ALA A 1 77 ? 1.132 11.188 3.191 1.00 92.19 77 ALA A CA 1
ATOM 556 C C . ALA A 1 77 ? 1.257 9.680 2.917 1.00 92.19 77 ALA A C 1
ATOM 558 O O . ALA A 1 77 ? 2.308 9.098 3.180 1.00 92.19 77 ALA A O 1
ATOM 559 N N . GLY A 1 78 ? 0.191 9.070 2.392 1.00 93.38 78 GLY A N 1
ATOM 560 C CA . GLY A 1 78 ? 0.083 7.628 2.189 1.00 93.38 78 GLY A CA 1
ATOM 561 C C . GLY A 1 78 ? 0.656 7.123 0.870 1.00 93.38 78 GLY A C 1
ATOM 562 O O . GLY A 1 78 ? 1.154 6.004 0.843 1.00 93.38 78 GLY A O 1
ATOM 563 N N . TRP A 1 79 ? 0.625 7.920 -0.199 1.00 94.88 79 TRP A N 1
ATOM 564 C CA . TRP A 1 79 ? 0.999 7.479 -1.545 1.00 94.88 79 TRP A CA 1
ATOM 565 C C . TRP A 1 79 ? 2.196 8.276 -2.071 1.00 94.88 79 TRP A C 1
ATOM 567 O O . TRP A 1 79 ? 2.029 9.406 -2.538 1.00 94.88 79 TRP A O 1
ATOM 577 N N . PRO A 1 80 ? 3.418 7.722 -1.988 1.00 92.38 80 PRO A N 1
ATOM 578 C CA . PRO A 1 80 ? 4.583 8.325 -2.615 1.00 92.38 80 PRO A CA 1
ATOM 579 C C . PRO A 1 80 ? 4.502 8.242 -4.143 1.00 92.38 80 PRO A C 1
ATOM 581 O O . PRO A 1 80 ? 3.795 7.409 -4.711 1.00 92.38 80 PRO A O 1
ATOM 584 N N . THR A 1 81 ? 5.294 9.072 -4.819 1.00 92.12 81 THR A N 1
ATOM 585 C CA . THR A 1 81 ? 5.540 8.914 -6.254 1.00 92.12 81 THR A CA 1
ATOM 586 C C . THR A 1 81 ? 6.170 7.537 -6.503 1.00 92.12 81 THR A C 1
ATOM 588 O O . THR A 1 81 ? 7.193 7.242 -5.877 1.00 92.12 81 THR A O 1
ATOM 591 N N . PRO A 1 82 ? 5.625 6.705 -7.415 1.00 90.56 82 PRO A N 1
ATOM 592 C CA . PRO A 1 82 ? 6.112 5.341 -7.625 1.00 90.56 82 PRO A CA 1
ATOM 593 C C . PRO A 1 82 ? 7.616 5.260 -7.907 1.00 90.56 82 PRO A C 1
ATOM 595 O O . PRO A 1 82 ? 8.306 4.440 -7.311 1.00 90.56 82 PRO A O 1
ATOM 598 N N . TRP A 1 83 ? 8.140 6.161 -8.746 1.00 87.31 83 TRP A N 1
ATOM 599 C CA . TRP A 1 83 ? 9.571 6.225 -9.055 1.00 87.31 83 TRP A CA 1
ATOM 600 C C . TRP A 1 83 ? 10.431 6.458 -7.809 1.00 87.31 83 TRP A C 1
ATOM 602 O O . TRP A 1 83 ? 11.376 5.715 -7.565 1.00 87.31 83 TRP A O 1
ATOM 612 N N . SER A 1 84 ? 10.066 7.441 -6.980 1.00 86.50 84 SER A N 1
ATOM 613 C CA . SER A 1 84 ? 10.789 7.743 -5.743 1.00 86.50 84 SER A CA 1
ATOM 614 C C . SER A 1 84 ? 10.774 6.559 -4.776 1.00 86.50 84 SER A C 1
ATOM 616 O O . SER A 1 84 ? 11.811 6.228 -4.216 1.00 86.50 84 SER A O 1
ATOM 618 N N . ALA A 1 85 ? 9.635 5.875 -4.630 1.00 88.00 85 ALA A N 1
ATOM 619 C CA . ALA A 1 85 ? 9.524 4.701 -3.762 1.00 88.00 85 ALA A CA 1
ATOM 620 C C . ALA A 1 85 ? 10.401 3.527 -4.236 1.00 88.00 85 ALA A C 1
ATOM 622 O O . ALA A 1 85 ? 11.067 2.881 -3.426 1.00 88.00 85 ALA A O 1
ATOM 623 N N . ILE A 1 86 ? 10.437 3.271 -5.548 1.00 86.06 86 ILE A N 1
ATOM 624 C CA . ILE A 1 86 ? 11.283 2.230 -6.150 1.00 86.06 86 ILE A CA 1
ATOM 625 C C . ILE A 1 86 ? 12.764 2.572 -5.965 1.00 86.06 86 ILE A C 1
ATOM 627 O O . ILE A 1 86 ? 13.546 1.717 -5.548 1.00 86.06 86 ILE A O 1
ATOM 631 N N . HIS A 1 87 ? 13.136 3.821 -6.240 1.00 83.00 87 HIS A N 1
ATOM 632 C CA . HIS A 1 87 ? 14.506 4.303 -6.122 1.00 83.00 87 HIS A CA 1
ATOM 633 C C . HIS A 1 87 ? 15.008 4.251 -4.666 1.00 83.00 87 HIS A C 1
ATOM 635 O O . HIS A 1 87 ? 16.083 3.720 -4.399 1.00 83.00 87 HIS A O 1
ATOM 641 N N . GLU A 1 88 ? 14.214 4.729 -3.700 1.00 81.62 88 GLU A N 1
ATOM 642 C CA . GLU A 1 88 ? 14.551 4.711 -2.264 1.00 81.62 88 GLU A CA 1
ATOM 643 C C . GLU A 1 88 ? 14.775 3.289 -1.727 1.00 81.62 88 GLU A C 1
ATOM 645 O O . GLU A 1 88 ? 15.676 3.067 -0.918 1.00 81.62 88 GLU A O 1
ATOM 650 N N . ARG A 1 89 ? 14.004 2.303 -2.203 1.00 76.06 89 ARG A N 1
ATOM 651 C CA . ARG A 1 89 ? 14.157 0.897 -1.799 1.00 76.06 89 ARG A CA 1
ATOM 652 C C . ARG A 1 89 ? 15.496 0.295 -2.243 1.00 76.06 89 ARG A C 1
ATOM 654 O O . ARG A 1 89 ? 16.026 -0.574 -1.552 1.00 76.06 89 ARG A O 1
ATOM 661 N N . LYS A 1 90 ? 16.050 0.727 -3.379 1.00 67.31 90 LYS A N 1
ATOM 662 C CA . LYS A 1 90 ? 17.234 0.093 -3.984 1.00 67.31 90 LYS A CA 1
ATOM 663 C C . LYS A 1 90 ? 18.545 0.380 -3.258 1.00 67.31 90 LYS A C 1
ATOM 665 O O . LYS A 1 90 ? 19.423 -0.476 -3.292 1.00 67.31 90 LYS A O 1
ATOM 670 N N . TYR A 1 91 ? 18.621 1.450 -2.462 1.00 55.91 91 TYR A N 1
ATOM 671 C CA . TYR A 1 91 ? 19.752 1.678 -1.550 1.00 55.91 91 TYR A CA 1
ATOM 672 C C . TYR A 1 91 ? 19.966 0.548 -0.525 1.00 55.91 91 TYR A C 1
ATOM 674 O O . TYR A 1 91 ? 21.041 0.451 0.059 1.00 55.91 91 TYR A O 1
ATOM 682 N N . HIS A 1 92 ? 18.971 -0.321 -0.308 1.00 55.88 92 HIS A N 1
ATOM 683 C CA . HIS A 1 92 ? 19.065 -1.437 0.632 1.00 55.88 92 HIS A CA 1
ATOM 684 C C . HIS A 1 92 ? 19.409 -2.794 -0.010 1.00 55.88 92 HIS A C 1
ATOM 686 O O . HIS A 1 92 ? 19.692 -3.734 0.729 1.00 55.88 92 HIS A O 1
ATOM 692 N N . GLU A 1 93 ? 19.390 -2.927 -1.345 1.00 62.78 93 GLU A N 1
ATOM 693 C CA . GLU A 1 93 ? 19.408 -4.239 -2.031 1.00 62.78 93 GLU A CA 1
ATOM 694 C C . GLU A 1 93 ? 20.609 -4.451 -2.985 1.00 62.78 93 GLU A C 1
ATOM 696 O O . GLU A 1 93 ? 20.719 -5.513 -3.594 1.00 62.78 93 GLU A O 1
ATOM 701 N N . GLY A 1 94 ? 21.536 -3.487 -3.072 1.00 62.66 94 GLY A N 1
ATOM 702 C CA . GLY A 1 94 ? 22.772 -3.553 -3.874 1.00 62.66 94 GLY A CA 1
ATOM 703 C C . GLY A 1 94 ? 22.842 -2.502 -4.991 1.00 62.66 94 GLY A C 1
ATOM 704 O O . GLY A 1 94 ? 21.837 -1.871 -5.315 1.00 62.66 94 GLY A O 1
ATOM 705 N N . ASP A 1 95 ? 24.031 -2.323 -5.579 1.00 66.06 95 ASP A N 1
ATOM 706 C CA . ASP A 1 95 ? 24.290 -1.373 -6.676 1.00 66.06 95 ASP A CA 1
ATOM 707 C C . ASP A 1 95 ? 23.635 -1.852 -7.984 1.00 66.06 95 ASP A C 1
ATOM 709 O O . ASP A 1 95 ? 24.253 -2.517 -8.815 1.00 66.06 95 ASP A O 1
ATOM 713 N N . VAL A 1 96 ? 22.350 -1.543 -8.160 1.00 69.50 96 VAL A N 1
ATOM 714 C CA . VAL A 1 96 ? 21.663 -1.643 -9.453 1.00 69.50 96 VAL A CA 1
ATOM 715 C C . VAL A 1 96 ? 21.707 -0.266 -10.104 1.00 69.50 96 VAL A C 1
ATOM 717 O O . VAL A 1 96 ? 21.135 0.681 -9.565 1.00 69.50 96 VAL A O 1
ATOM 720 N N . ASP A 1 97 ? 22.360 -0.156 -11.260 1.00 75.44 97 ASP A N 1
ATOM 721 C CA . ASP A 1 97 ? 22.327 1.065 -12.065 1.00 75.44 97 ASP A CA 1
ATOM 722 C C . ASP A 1 97 ? 20.934 1.222 -12.695 1.00 75.44 97 ASP A C 1
ATOM 724 O O . ASP A 1 97 ? 20.587 0.560 -13.673 1.00 75.44 97 ASP A O 1
ATOM 728 N N . LEU A 1 98 ? 20.104 2.073 -12.084 1.00 74.00 98 LEU A N 1
ATOM 729 C CA . LEU A 1 98 ? 18.741 2.358 -12.542 1.00 74.00 98 LEU A CA 1
ATOM 730 C C . LEU A 1 98 ? 18.702 3.163 -13.847 1.00 74.00 98 LEU A C 1
ATOM 732 O O . LEU A 1 98 ? 17.646 3.226 -14.470 1.00 74.00 98 LEU A O 1
ATOM 736 N N . GLU A 1 99 ? 19.824 3.753 -14.256 1.00 78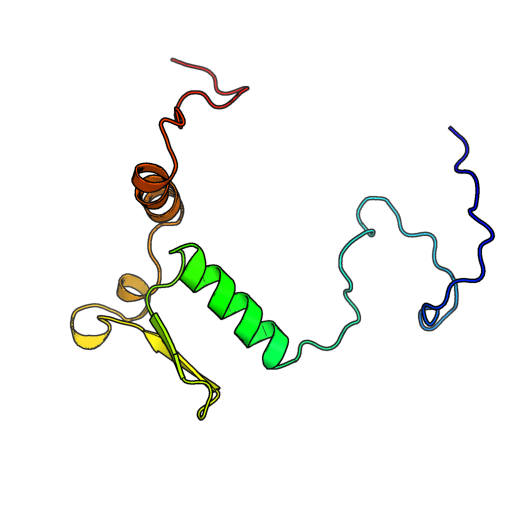.44 99 GLU A N 1
ATOM 737 C CA . GLU A 1 99 ? 19.967 4.448 -15.535 1.00 78.44 99 GLU A CA 1
ATOM 738 C C . GLU A 1 99 ? 20.464 3.498 -16.642 1.00 78.44 99 GLU A C 1
ATOM 740 O O . GLU A 1 99 ? 20.380 3.810 -17.834 1.00 78.44 99 GLU A O 1
ATOM 745 N N . ASP A 1 100 ? 20.931 2.297 -16.281 1.00 78.25 100 ASP A N 1
ATOM 746 C CA . ASP A 1 100 ? 21.306 1.236 -17.218 1.00 78.25 100 ASP A CA 1
ATOM 747 C C . ASP A 1 100 ? 20.129 0.307 -17.537 1.00 78.25 100 ASP A C 1
ATOM 749 O O . ASP A 1 100 ? 20.179 -0.912 -17.370 1.00 78.25 100 ASP A O 1
ATOM 753 N N . VAL A 1 101 ? 19.033 0.896 -18.017 1.00 76.94 101 VAL A N 1
ATOM 754 C CA . VAL A 1 101 ? 17.874 0.130 -18.485 1.00 76.94 101 VAL A CA 1
ATOM 755 C C . VAL A 1 101 ? 18.115 -0.331 -19.926 1.00 76.94 101 VAL A C 1
ATOM 757 O O . VAL A 1 101 ? 18.254 0.509 -20.826 1.00 76.94 101 VAL A O 1
ATOM 760 N N . PRO A 1 102 ? 18.114 -1.652 -20.204 1.00 80.69 102 PRO A N 1
ATOM 761 C CA . PRO A 1 102 ? 18.281 -2.156 -21.560 1.00 80.69 102 PRO A CA 1
ATOM 762 C C . PRO A 1 102 ? 17.233 -1.563 -22.511 1.00 80.69 102 PRO A C 1
ATOM 764 O O . PRO A 1 102 ? 16.030 -1.731 -22.316 1.00 80.69 102 PRO A O 1
ATOM 767 N N . GLY A 1 103 ? 17.698 -0.877 -23.557 1.00 79.81 103 GLY A N 1
ATOM 768 C CA . GLY A 1 103 ? 16.843 -0.269 -24.580 1.00 79.81 103 GLY A CA 1
ATOM 769 C C . GLY A 1 103 ? 16.527 1.218 -24.384 1.00 79.81 103 GLY A C 1
ATOM 770 O O . GLY A 1 103 ? 15.887 1.800 -25.259 1.00 79.81 103 GLY A O 1
ATOM 771 N N . TRP A 1 104 ? 16.983 1.861 -23.304 1.00 85.06 104 TRP A N 1
ATOM 772 C CA . TRP A 1 104 ? 16.948 3.324 -23.209 1.00 85.06 104 TRP A CA 1
ATOM 773 C C . TRP A 1 104 ? 18.003 3.961 -24.120 1.00 85.06 104 TRP A C 1
ATOM 775 O O . TRP A 1 104 ? 19.151 3.518 -24.179 1.00 85.06 104 TRP A O 1
ATOM 785 N N . VAL A 1 105 ? 17.618 5.020 -24.838 1.00 80.69 105 VAL A N 1
ATOM 786 C CA . VAL A 1 105 ? 18.571 5.842 -25.592 1.00 80.69 105 VAL A CA 1
ATOM 787 C C . VAL A 1 105 ? 19.294 6.730 -24.588 1.00 80.69 105 VAL A C 1
ATOM 789 O O . VAL A 1 105 ? 18.696 7.649 -24.033 1.00 80.69 105 VAL A O 1
ATOM 792 N N . LYS A 1 106 ? 20.573 6.440 -24.344 1.00 80.06 106 LYS A N 1
ATOM 793 C CA . LYS A 1 106 ? 21.436 7.302 -23.535 1.00 80.06 106 LYS A CA 1
ATOM 794 C C . LYS A 1 106 ? 21.811 8.520 -24.388 1.00 80.06 106 LYS A C 1
ATOM 796 O O . LYS A 1 106 ? 22.306 8.347 -25.503 1.00 80.06 106 LYS A O 1
ATOM 801 N N . GLY A 1 107 ? 21.449 9.709 -23.906 1.00 64.25 107 GLY A N 1
ATOM 802 C CA . GLY A 1 107 ? 21.754 10.995 -24.546 1.00 64.25 107 GLY A CA 1
ATOM 803 C C . GLY A 1 107 ? 23.216 11.392 -24.424 1.00 64.25 107 GLY A C 1
ATOM 804 O O . GLY A 1 107 ? 23.911 10.830 -23.549 1.00 64.25 107 GLY A O 1
#

pLDDT: mean 77.38, std 16.57, range [33.41, 96.06]

Radius of gyration: 21.15 Å; Cα contacts (8 Å, |Δi|>4): 69; chains: 1; bounding box: 44×52×47 Å

Mean predicted aligned error: 13.62 Å

Solvent-accessible surface area (backbone atoms only — not comparable to full-atom values): 7135 Å² total; per-residue (Å²): 136,83,84,78,81,78,91,61,90,71,89,65,84,68,54,99,92,47,92,73,88,65,50,85,93,60,58,90,62,81,78,83,61,81,86,46,74,66,55,53,48,51,52,53,50,50,34,35,77,61,47,53,31,37,56,50,74,42,77,96,71,79,40,78,46,56,46,57,40,90,83,40,60,50,62,70,38,19,43,56,59,65,67,60,30,55,56,64,55,39,82,79,76,57,96,70,65,83,86,71,48,91,87,64,84,82,129

Nearest PDB structures (foldseek):
  3t5x-assembly1_A  TM=8.713E-01  e=7.942E-02  Homo sapiens

Organism: Verticillium alfalfae (strain VaMs.102 / ATCC MYA-4576 / FGSC 10136) (NCBI:txid526221)